Protein AF-A0A7X7JQ43-F1 (afdb_monomer)

Structure (mmCIF, N/CA/C/O backbone):
data_AF-A0A7X7JQ43-F1
#
_entry.id   AF-A0A7X7JQ43-F1
#
loop_
_atom_site.group_PDB
_atom_site.id
_atom_site.type_symbol
_atom_site.label_atom_id
_atom_site.label_alt_id
_atom_site.label_comp_id
_atom_site.label_asym_id
_atom_site.label_entity_id
_atom_site.label_seq_id
_atom_site.pdbx_PDB_ins_code
_atom_site.Cartn_x
_atom_site.Cartn_y
_atom_site.Cartn_z
_atom_site.occupanc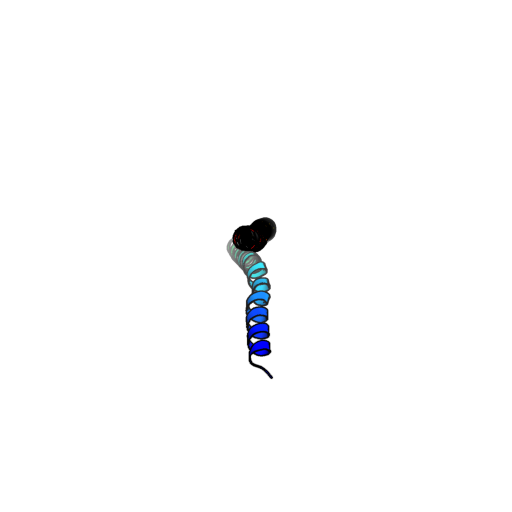y
_atom_site.B_iso_or_equiv
_atom_site.auth_seq_id
_atom_site.auth_comp_id
_atom_site.auth_asym_id
_atom_site.auth_atom_id
_atom_site.pdbx_PDB_model_num
ATOM 1 N N . MET A 1 1 ? 19.581 -27.958 -4.534 1.00 55.47 1 MET A N 1
ATOM 2 C CA . MET A 1 1 ? 18.868 -26.690 -4.274 1.00 55.47 1 MET A CA 1
ATOM 3 C C . MET A 1 1 ? 19.811 -25.570 -4.685 1.00 55.47 1 MET A C 1
ATOM 5 O O . MET A 1 1 ? 20.857 -25.451 -4.060 1.00 55.47 1 MET A O 1
ATOM 9 N N . ASN A 1 2 ? 19.509 -24.848 -5.764 1.00 73.81 2 ASN A N 1
ATOM 10 C CA . ASN A 1 2 ? 20.436 -23.879 -6.372 1.00 73.81 2 ASN A CA 1
ATOM 11 C C . ASN A 1 2 ? 20.259 -22.466 -5.775 1.00 73.81 2 ASN A C 1
ATOM 13 O O . ASN A 1 2 ? 19.179 -22.132 -5.286 1.00 73.81 2 ASN A O 1
ATOM 17 N N . ASP A 1 3 ? 21.292 -21.621 -5.825 1.00 78.06 3 ASP A N 1
ATOM 18 C CA . ASP A 1 3 ? 21.274 -20.266 -5.234 1.00 78.06 3 ASP A CA 1
ATOM 19 C C . ASP A 1 3 ? 20.223 -19.327 -5.848 1.00 78.06 3 ASP A C 1
ATOM 21 O O . ASP A 1 3 ? 19.674 -18.463 -5.163 1.00 78.06 3 ASP A O 1
ATOM 25 N N . SER A 1 4 ? 19.879 -19.534 -7.119 1.00 72.75 4 SER A N 1
ATOM 26 C CA . SER A 1 4 ? 18.779 -18.841 -7.797 1.00 72.75 4 SER A CA 1
ATOM 27 C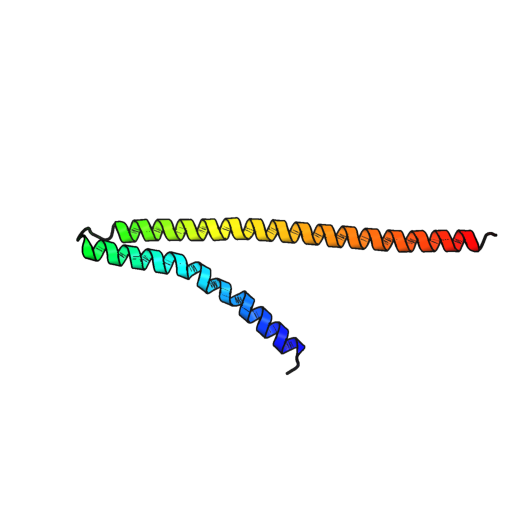 C . SER A 1 4 ? 17.422 -19.157 -7.164 1.00 72.75 4 SER A C 1
ATOM 29 O O . SER A 1 4 ? 16.676 -18.239 -6.841 1.00 72.75 4 SER A O 1
ATOM 31 N N . GLN A 1 5 ? 17.147 -20.434 -6.876 1.00 75.06 5 GLN A N 1
ATOM 32 C CA . GLN A 1 5 ? 15.917 -20.845 -6.189 1.00 75.06 5 GLN A CA 1
ATOM 33 C C . GLN A 1 5 ? 15.850 -20.280 -4.766 1.00 75.06 5 GLN A C 1
ATOM 35 O O . GLN A 1 5 ? 14.775 -19.914 -4.307 1.00 75.06 5 GLN A O 1
ATOM 40 N N . ARG A 1 6 ? 16.990 -20.172 -4.066 1.00 75.62 6 ARG A N 1
ATOM 41 C CA . ARG A 1 6 ? 17.056 -19.568 -2.722 1.00 75.62 6 ARG A CA 1
ATOM 42 C C . ARG A 1 6 ? 16.744 -18.071 -2.738 1.00 75.62 6 ARG A C 1
ATOM 44 O O . ARG A 1 6 ? 16.030 -17.605 -1.855 1.00 75.62 6 ARG A O 1
ATOM 51 N N . ARG A 1 7 ? 17.247 -17.331 -3.731 1.00 73.19 7 ARG A N 1
ATOM 52 C CA . ARG A 1 7 ? 16.928 -15.903 -3.912 1.00 73.19 7 ARG A CA 1
ATOM 53 C C . ARG A 1 7 ? 15.463 -15.681 -4.256 1.00 73.19 7 ARG A C 1
ATOM 55 O O . ARG A 1 7 ? 14.839 -14.820 -3.655 1.00 73.19 7 ARG A O 1
ATOM 62 N N . GLU A 1 8 ? 14.913 -16.488 -5.152 1.00 68.88 8 GLU A N 1
ATOM 63 C CA . GLU A 1 8 ? 13.511 -16.390 -5.566 1.00 68.88 8 GLU A CA 1
ATOM 64 C C . GLU A 1 8 ? 12.549 -16.719 -4.410 1.00 68.88 8 GLU A C 1
ATOM 66 O O . GLU A 1 8 ? 11.552 -16.025 -4.206 1.00 68.88 8 GLU A O 1
ATOM 71 N N . LEU A 1 9 ? 12.900 -17.705 -3.572 1.00 69.19 9 LEU A N 1
ATOM 72 C CA . LEU A 1 9 ? 12.162 -18.007 -2.344 1.00 69.19 9 LEU A CA 1
ATOM 73 C C . LEU A 1 9 ? 12.254 -16.866 -1.322 1.00 69.19 9 LEU A C 1
ATOM 75 O O . LEU A 1 9 ? 11.247 -16.511 -0.716 1.00 69.19 9 LEU A O 1
ATOM 79 N N . ASN A 1 10 ? 13.444 -16.288 -1.130 1.00 72.00 10 ASN A N 1
ATOM 80 C CA . ASN A 1 10 ? 13.664 -15.187 -0.190 1.00 72.00 10 ASN A CA 1
ATOM 81 C C . ASN A 1 10 ? 12.935 -13.899 -0.622 1.00 72.00 10 ASN A C 1
ATOM 83 O O . ASN A 1 10 ? 12.289 -13.257 0.207 1.00 72.00 10 ASN A O 1
ATOM 87 N N . ASP A 1 11 ? 12.960 -13.561 -1.914 1.00 69.12 11 ASP A N 1
ATOM 88 C CA . ASP A 1 11 ? 12.215 -12.425 -2.477 1.00 69.12 11 ASP A CA 1
ATOM 89 C C . ASP A 1 11 ? 10.695 -12.644 -2.399 1.00 69.12 11 ASP A C 1
ATOM 91 O O . ASP A 1 11 ? 9.944 -11.726 -2.050 1.00 69.12 11 ASP A O 1
ATOM 95 N N . GLY A 1 12 ? 10.225 -13.869 -2.657 1.00 61.72 12 GLY A N 1
ATOM 96 C CA . GLY A 1 12 ? 8.820 -14.247 -2.487 1.00 61.72 12 GLY A CA 1
ATOM 97 C C . GLY A 1 12 ? 8.351 -14.155 -1.031 1.00 61.72 12 GLY A C 1
ATOM 98 O O . GLY A 1 12 ? 7.247 -13.676 -0.758 1.00 61.72 12 GLY A O 1
ATOM 99 N N . MET A 1 13 ? 9.207 -14.537 -0.082 1.00 61.19 13 MET A N 1
ATOM 100 C CA . MET A 1 13 ? 8.920 -14.501 1.355 1.00 61.19 13 MET A CA 1
ATOM 101 C C . MET A 1 13 ? 8.796 -13.060 1.873 1.00 61.19 13 MET A C 1
ATOM 103 O O . MET A 1 13 ? 7.816 -12.730 2.552 1.00 61.19 13 MET A O 1
ATOM 107 N N . TYR A 1 14 ? 9.697 -12.165 1.452 1.00 57.38 14 TYR A N 1
ATOM 108 C CA . TYR A 1 14 ? 9.601 -10.728 1.744 1.00 57.38 14 TYR A CA 1
ATOM 109 C C . TYR A 1 14 ? 8.362 -10.080 1.112 1.00 57.38 14 TYR A C 1
ATOM 111 O O . TYR A 1 14 ? 7.698 -9.262 1.751 1.00 57.38 14 TYR A O 1
ATOM 119 N N . ARG A 1 15 ? 7.988 -10.478 -0.111 1.00 59.66 15 ARG A N 1
ATOM 120 C CA . ARG A 1 15 ? 6.789 -9.958 -0.789 1.00 59.66 15 ARG A CA 1
ATOM 121 C C . ARG A 1 15 ? 5.476 -10.476 -0.182 1.00 59.66 15 ARG A C 1
ATOM 123 O O . ARG A 1 15 ? 4.486 -9.750 -0.183 1.00 59.66 15 ARG A O 1
ATOM 130 N N . SER A 1 16 ? 5.462 -11.689 0.374 1.00 55.00 16 SER A N 1
ATOM 131 C CA . SER A 1 16 ? 4.272 -12.289 1.008 1.00 55.00 16 SER A CA 1
ATOM 132 C C . SER A 1 16 ? 3.946 -11.740 2.406 1.00 55.00 16 SER A C 1
ATOM 134 O O . SER A 1 16 ? 2.779 -11.734 2.808 1.00 55.00 16 SER A O 1
ATOM 136 N N . SER A 1 17 ? 4.945 -11.207 3.121 1.00 53.94 17 SER A N 1
ATOM 137 C CA . SER A 1 17 ? 4.784 -10.674 4.485 1.00 53.94 17 SER A CA 1
ATOM 138 C C . SER A 1 17 ? 3.905 -9.414 4.554 1.00 53.94 17 SER A C 1
ATOM 140 O O . SER A 1 17 ? 3.372 -9.086 5.614 1.00 53.94 17 SER A O 1
ATOM 142 N N . GLY A 1 18 ? 3.672 -8.736 3.423 1.00 56.56 18 GLY A N 1
ATOM 143 C CA . GLY A 1 18 ? 2.852 -7.519 3.358 1.00 56.56 18 GLY A CA 1
ATOM 144 C C . GLY A 1 18 ? 1.383 -7.711 3.759 1.00 56.56 18 GLY A C 1
ATOM 145 O O . GLY A 1 18 ? 0.726 -6.756 4.167 1.00 56.56 18 GLY A O 1
ATOM 146 N N . SER A 1 19 ? 0.863 -8.943 3.712 1.00 61.81 19 SER A N 1
ATOM 147 C CA . SER A 1 19 ? -0.530 -9.228 4.093 1.00 61.81 19 SER A CA 1
ATOM 148 C C . SER A 1 19 ? -0.795 -8.985 5.584 1.00 61.81 19 SER A C 1
ATOM 150 O O . SER A 1 19 ? -1.894 -8.576 5.958 1.00 61.81 19 SER A O 1
ATOM 152 N N . PHE A 1 20 ? 0.215 -9.192 6.439 1.00 63.12 20 PHE A N 1
ATOM 153 C CA . PHE A 1 20 ? 0.083 -8.998 7.886 1.00 63.12 20 PHE A CA 1
ATOM 154 C C . PHE A 1 20 ? -0.002 -7.511 8.255 1.00 63.12 20 PHE A C 1
ATOM 156 O O . PHE A 1 20 ? -0.796 -7.131 9.114 1.00 63.12 20 PHE A O 1
ATOM 163 N N . GLU A 1 21 ? 0.734 -6.648 7.549 1.00 68.56 21 GLU A N 1
ATOM 164 C CA . GLU A 1 21 ? 0.660 -5.191 7.725 1.00 68.56 21 GLU A CA 1
ATOM 165 C C . GLU A 1 21 ? -0.717 -4.609 7.391 1.00 68.56 21 GLU A C 1
ATOM 167 O O . GLU A 1 21 ? -1.101 -3.573 7.940 1.00 68.56 21 GLU A O 1
ATOM 172 N N . LEU A 1 22 ? -1.462 -5.251 6.487 1.00 69.31 22 LEU A N 1
ATOM 173 C CA . LEU A 1 22 ? -2.776 -4.771 6.069 1.00 69.31 22 LEU A CA 1
ATOM 174 C C . LEU A 1 22 ? -3.824 -4.935 7.177 1.00 69.31 22 LEU A C 1
ATOM 176 O O . LEU A 1 22 ? -4.707 -4.092 7.330 1.00 69.31 22 LEU A O 1
ATOM 180 N N . LEU A 1 23 ? -3.703 -6.009 7.959 1.00 70.19 23 LEU A N 1
ATOM 181 C CA . LEU A 1 23 ? -4.630 -6.338 9.039 1.00 70.19 23 LEU A CA 1
ATOM 182 C C . LEU A 1 23 ? -4.168 -5.801 10.397 1.00 70.19 23 LEU A C 1
ATOM 184 O O . LEU A 1 23 ? -5.005 -5.561 11.262 1.00 70.19 23 LEU A O 1
ATOM 188 N N . LEU A 1 24 ? -2.867 -5.552 10.582 1.00 77.50 24 LEU A N 1
ATOM 189 C CA . LEU A 1 24 ? -2.312 -5.093 11.857 1.00 77.50 24 LEU A CA 1
ATOM 190 C C . LEU A 1 24 ? -2.917 -3.758 12.319 1.00 77.50 24 LEU A C 1
ATOM 192 O O . LEU A 1 24 ? -3.275 -3.615 13.485 1.00 77.50 24 LEU A O 1
ATOM 196 N N . ALA A 1 25 ? -3.077 -2.798 11.404 1.00 73.31 25 ALA A N 1
ATOM 197 C CA . ALA A 1 25 ? -3.652 -1.490 11.715 1.00 73.31 25 ALA A CA 1
ATOM 198 C C . ALA A 1 25 ? -5.123 -1.567 12.183 1.00 73.31 25 ALA A C 1
ATOM 200 O O . ALA A 1 25 ? -5.40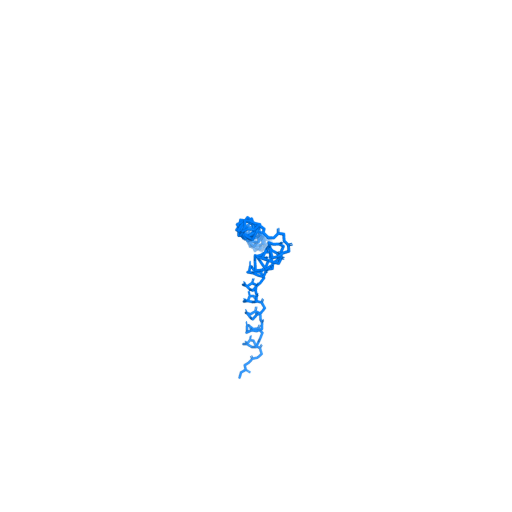9 -1.059 13.271 1.00 73.31 25 ALA A O 1
ATOM 201 N N . PRO A 1 26 ? -6.055 -2.215 11.450 1.00 72.62 26 PRO A N 1
ATOM 202 C CA . PRO A 1 26 ? -7.429 -2.369 11.923 1.00 72.62 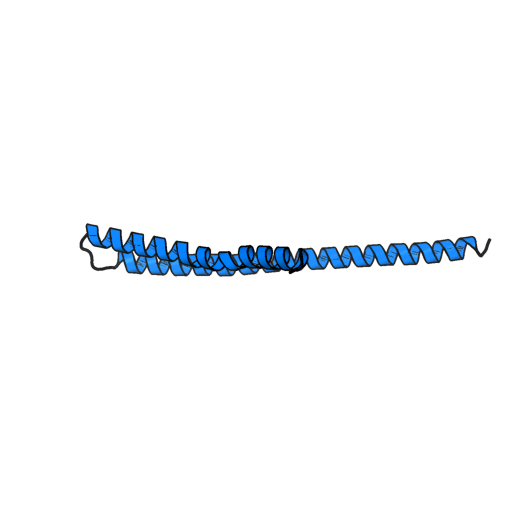26 PRO A CA 1
ATOM 203 C C . PRO A 1 26 ? -7.552 -3.239 13.172 1.00 72.62 26 PRO A C 1
ATOM 205 O O . PRO A 1 26 ? -8.390 -2.945 14.025 1.00 72.62 26 PRO A O 1
ATOM 208 N N . LEU A 1 27 ? -6.689 -4.244 13.336 1.00 77.75 27 LEU A N 1
ATOM 209 C CA . LEU A 1 27 ? -6.666 -5.071 14.540 1.00 77.75 27 LEU A CA 1
ATOM 210 C C . LEU A 1 27 ? -6.261 -4.254 15.779 1.00 77.75 27 LEU A C 1
ATOM 212 O O . LEU A 1 27 ? -6.945 -4.318 16.799 1.00 77.75 27 LEU A O 1
ATOM 216 N N . LEU A 1 28 ? -5.210 -3.430 15.680 1.00 78.50 28 LEU A N 1
ATOM 217 C CA . LEU A 1 28 ? -4.771 -2.537 16.761 1.00 78.50 28 LEU A CA 1
ATOM 218 C C . LEU A 1 28 ? -5.825 -1.478 17.104 1.00 78.50 28 LEU A C 1
ATOM 220 O O . LEU A 1 28 ? -6.089 -1.236 18.281 1.00 78.50 28 LEU A O 1
ATOM 224 N N . PHE A 1 29 ? -6.454 -0.873 16.095 1.00 75.31 29 PHE A N 1
ATOM 225 C CA . PHE A 1 29 ? -7.515 0.117 16.301 1.00 75.31 29 PHE A CA 1
ATOM 226 C C . PHE A 1 29 ? -8.767 -0.486 16.954 1.00 75.31 29 PHE A C 1
ATOM 228 O O . PHE A 1 29 ? -9.344 0.128 17.852 1.00 75.31 29 PHE A O 1
ATOM 235 N N . GLY A 1 30 ? -9.163 -1.698 16.551 1.00 69.88 30 GLY A N 1
ATOM 236 C CA . GLY A 1 30 ? -10.262 -2.429 17.184 1.00 69.88 30 GLY A CA 1
ATOM 237 C C . GLY A 1 30 ? -9.961 -2.784 18.643 1.00 69.88 30 GLY A C 1
ATOM 238 O O . GLY A 1 30 ? -10.813 -2.589 19.512 1.00 69.88 30 GLY A O 1
ATOM 239 N N . LEU A 1 31 ? -8.732 -3.229 18.936 1.00 75.69 31 LEU A N 1
ATOM 240 C CA . LEU A 1 31 ? -8.295 -3.539 20.302 1.00 75.69 31 LEU A CA 1
ATOM 241 C C . LEU A 1 31 ? -8.279 -2.287 21.196 1.00 75.69 31 LEU A C 1
ATOM 243 O O . LEU A 1 31 ? -8.737 -2.334 22.338 1.00 75.69 31 LEU A O 1
ATOM 247 N N . LEU A 1 32 ? -7.798 -1.158 20.663 1.00 75.88 32 LEU A N 1
ATOM 248 C CA . LEU A 1 32 ? -7.812 0.139 21.347 1.00 75.88 32 LEU A CA 1
ATOM 249 C C . LEU A 1 32 ? -9.237 0.616 21.647 1.00 75.88 32 LEU A C 1
ATOM 251 O O . LEU A 1 32 ? -9.497 1.096 22.749 1.00 75.88 32 LEU A O 1
ATOM 255 N N . GLY A 1 33 ? -10.164 0.453 20.702 1.00 67.44 33 GLY A N 1
ATOM 256 C CA . GLY A 1 33 ? -11.566 0.817 20.902 1.00 67.44 33 GLY A CA 1
ATOM 257 C C . GLY A 1 33 ? -12.258 -0.029 21.973 1.00 67.44 33 GLY A C 1
ATOM 258 O O . GLY A 1 33 ? -12.958 0.518 22.823 1.00 67.44 33 GLY A O 1
ATOM 259 N N . LEU A 1 34 ? -11.997 -1.342 21.999 1.00 66.31 34 LEU A N 1
ATOM 260 C CA . LEU A 1 34 ? -12.505 -2.249 23.040 1.00 66.31 34 LEU A CA 1
ATOM 261 C C . LEU A 1 34 ? -11.961 -1.905 24.433 1.00 66.31 34 LEU A C 1
ATOM 263 O O . LEU A 1 34 ? -12.698 -1.958 25.418 1.00 66.31 34 LEU A O 1
ATOM 267 N N . TRP A 1 35 ? -10.687 -1.522 24.525 1.00 72.44 35 TRP A N 1
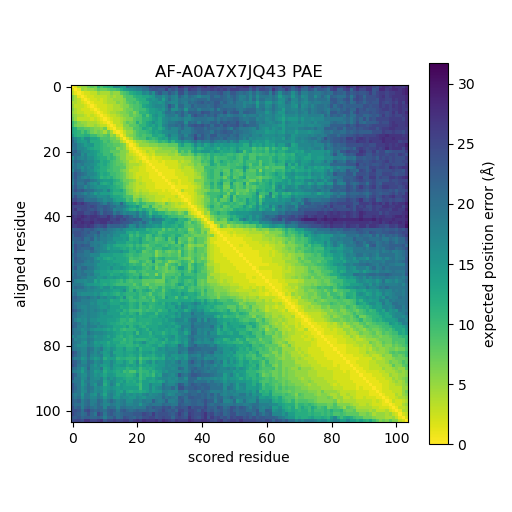ATOM 268 C CA . TRP A 1 35 ? -10.081 -1.085 25.784 1.00 72.44 35 TRP A CA 1
ATOM 269 C C . TRP A 1 35 ? -10.675 0.236 26.292 1.00 72.44 35 TRP A C 1
ATOM 271 O O . TRP A 1 35 ? -10.862 0.409 27.499 1.00 72.44 35 TRP A O 1
ATOM 281 N N . LEU A 1 36 ? -11.002 1.155 25.378 1.00 68.88 36 LEU A N 1
ATOM 282 C CA . LEU A 1 36 ? -11.587 2.451 25.714 1.00 68.88 36 LEU A CA 1
ATOM 283 C C . LEU A 1 36 ? -13.043 2.318 26.194 1.00 68.88 36 LEU A C 1
ATOM 285 O O . LEU A 1 36 ? -13.388 2.895 27.226 1.00 68.88 36 LEU A O 1
ATOM 289 N N . ASP A 1 37 ? -13.865 1.499 25.526 1.00 63.28 37 ASP A N 1
ATOM 290 C CA . ASP A 1 37 ? -15.244 1.216 25.966 1.00 63.28 37 ASP A CA 1
ATOM 291 C C . ASP A 1 37 ? -15.283 0.529 27.343 1.00 63.28 37 ASP A C 1
ATOM 293 O O . ASP A 1 37 ? -16.127 0.853 28.183 1.00 63.28 37 ASP A O 1
ATOM 297 N N . GLY A 1 38 ? -14.314 -0.351 27.631 1.00 65.62 38 GLY A N 1
ATOM 298 C CA . GLY A 1 38 ? -14.199 -1.025 28.930 1.00 65.62 38 GLY A CA 1
ATOM 299 C C . GLY A 1 38 ? -13.931 -0.086 30.115 1.00 65.62 38 GLY A C 1
ATOM 300 O O . GLY A 1 38 ? -14.269 -0.421 31.249 1.00 65.62 38 GLY A O 1
ATOM 301 N N . ARG A 1 39 ? -13.358 1.101 29.875 1.00 66.06 39 ARG A N 1
ATOM 302 C CA . ARG A 1 39 ? -13.097 2.116 30.914 1.00 66.06 39 ARG A CA 1
ATOM 303 C C . ARG A 1 39 ? -14.267 3.065 31.156 1.00 66.06 39 ARG A C 1
ATOM 305 O O . ARG A 1 39 ? -14.371 3.607 32.252 1.00 66.06 39 ARG A O 1
ATOM 312 N N . VAL A 1 40 ? -15.104 3.295 30.147 1.00 67.56 40 VAL A N 1
ATOM 313 C CA . VAL A 1 40 ? -16.142 4.341 30.170 1.00 67.56 40 VAL A CA 1
ATOM 314 C C . VAL A 1 40 ? -17.536 3.758 30.441 1.00 67.56 40 VAL A C 1
ATOM 316 O O . VAL A 1 40 ? -18.452 4.491 30.805 1.00 67.56 40 VAL A O 1
ATOM 319 N N . GLY A 1 41 ? -17.714 2.435 30.335 1.00 64.88 41 GLY A N 1
ATOM 320 C CA . GLY A 1 41 ? -18.984 1.764 30.652 1.00 64.88 41 GLY A CA 1
ATOM 321 C C . GLY A 1 41 ? -20.092 2.024 29.626 1.00 64.88 41 GLY A C 1
ATOM 322 O O . GLY A 1 41 ? -21.206 1.511 29.754 1.00 64.88 41 GLY A O 1
ATOM 323 N N . THR A 1 42 ? -19.793 2.785 28.574 1.00 58.28 42 THR A N 1
ATOM 324 C CA . THR A 1 42 ? -20.601 2.847 27.367 1.00 58.28 42 THR A CA 1
ATOM 325 C C . THR A 1 42 ? -20.485 1.501 26.659 1.00 58.28 42 THR A C 1
ATOM 327 O O . THR A 1 42 ? -19.393 0.997 26.418 1.00 58.28 42 THR A O 1
ATOM 330 N N . ARG A 1 43 ? -21.635 0.891 26.347 1.00 67.25 43 ARG A N 1
ATOM 331 C CA . ARG A 1 43 ? -21.781 -0.208 25.367 1.00 67.25 43 ARG A CA 1
ATOM 332 C C . ARG A 1 43 ? -20.851 0.011 24.159 1.00 67.25 43 ARG A C 1
ATOM 334 O O . ARG A 1 43 ? -20.580 1.177 23.900 1.00 67.25 43 ARG A O 1
ATOM 341 N N . PRO A 1 44 ? -20.442 -1.031 23.395 1.00 71.75 44 PRO A N 1
ATOM 342 C CA . PRO A 1 44 ? -19.224 -1.050 22.568 1.00 71.75 44 PRO A CA 1
ATOM 343 C C . PRO A 1 44 ? -19.276 -0.150 21.311 1.00 71.75 44 PRO A C 1
ATOM 345 O O . PRO A 1 44 ? -19.038 -0.587 20.188 1.00 71.75 44 PRO A O 1
ATOM 348 N N . VAL A 1 45 ? -19.673 1.107 21.463 1.00 74.38 45 VAL A N 1
ATOM 349 C CA . VAL A 1 45 ? -19.930 2.073 20.400 1.00 74.38 45 VAL A CA 1
ATOM 350 C C . VAL A 1 45 ? -18.605 2.662 19.929 1.00 74.38 45 VAL A C 1
ATOM 352 O O . VAL A 1 45 ? -18.416 2.819 18.720 1.00 74.38 45 VAL A O 1
ATOM 355 N N . PHE A 1 46 ? -17.659 2.929 20.836 1.00 68.44 46 PHE A N 1
ATOM 356 C CA . PHE A 1 46 ? -16.321 3.386 20.454 1.00 68.44 46 PHE A CA 1
ATOM 357 C C . PHE A 1 46 ? -15.540 2.289 19.732 1.00 68.44 46 PHE A C 1
ATOM 359 O O . PHE A 1 46 ? -14.920 2.553 18.706 1.00 68.44 46 PHE A O 1
ATOM 366 N N . ALA A 1 47 ? -15.629 1.048 20.202 1.00 69.31 47 ALA A N 1
ATOM 367 C CA . ALA A 1 47 ? -15.048 -0.119 19.558 1.00 69.31 47 ALA A CA 1
ATOM 368 C C . ALA A 1 47 ? -15.586 -0.309 18.137 1.00 69.31 47 ALA A C 1
ATOM 370 O O . ALA A 1 47 ? -14.801 -0.475 17.205 1.00 69.31 47 ALA A O 1
ATOM 371 N N . VAL A 1 48 ? -16.908 -0.228 17.948 1.00 76.50 48 VAL A N 1
ATOM 372 C CA . VAL A 1 48 ? -17.531 -0.374 16.624 1.00 76.50 48 VAL A CA 1
ATOM 373 C C . VAL A 1 48 ? -17.145 0.781 15.699 1.00 76.50 48 VAL A C 1
ATOM 375 O O . VAL A 1 48 ? -16.763 0.541 14.557 1.00 76.50 48 VAL A O 1
ATOM 378 N N . THR A 1 49 ? -17.188 2.028 16.172 1.00 79.44 49 THR A N 1
ATOM 379 C CA . THR A 1 49 ? -16.824 3.196 15.349 1.00 79.44 49 THR A CA 1
ATOM 380 C C . THR A 1 49 ? -15.345 3.205 14.963 1.00 79.44 49 THR A C 1
ATOM 382 O O . THR A 1 49 ? -15.033 3.416 13.790 1.00 79.44 49 THR A O 1
ATOM 385 N N . LEU A 1 50 ? -14.433 2.904 15.894 1.00 72.81 50 LEU A N 1
ATOM 386 C CA . LEU A 1 50 ? -13.001 2.765 15.605 1.00 72.81 50 LEU A CA 1
ATOM 387 C C . LEU A 1 50 ? -12.719 1.590 14.668 1.00 72.81 50 LEU A C 1
ATOM 389 O O . LEU A 1 50 ? -11.922 1.743 13.746 1.00 72.81 50 LEU A O 1
ATOM 393 N N . ALA A 1 51 ? -13.388 0.448 14.851 1.00 73.81 51 ALA A 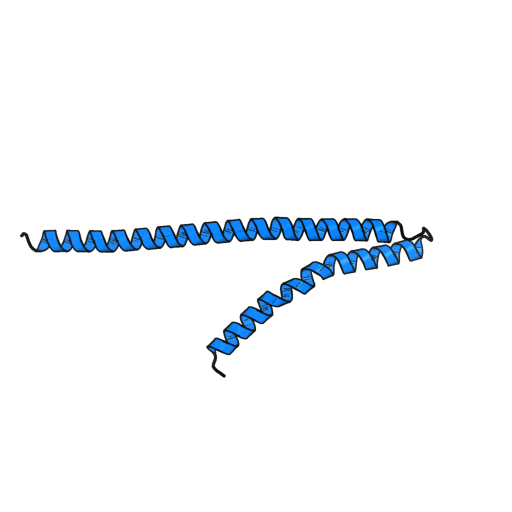N 1
ATOM 394 C CA . ALA A 1 51 ? -13.247 -0.697 13.955 1.00 73.81 51 ALA A CA 1
ATOM 395 C C . ALA A 1 51 ? -13.702 -0.352 12.530 1.00 73.81 51 ALA A C 1
ATOM 397 O O . ALA A 1 51 ? -12.975 -0.621 11.574 1.00 73.81 51 ALA A O 1
ATOM 398 N N . VAL A 1 52 ? -14.858 0.303 12.378 1.00 82.19 52 VAL A N 1
ATOM 399 C CA . VAL A 1 52 ? -15.363 0.759 11.074 1.00 82.19 52 VAL A CA 1
ATOM 400 C C . VAL A 1 52 ? -14.387 1.749 10.436 1.00 82.19 52 VAL A C 1
ATOM 402 O O . VAL A 1 52 ? -13.989 1.548 9.289 1.00 82.19 52 VAL A O 1
ATOM 405 N N . LEU A 1 53 ? -13.933 2.769 11.172 1.00 81.88 53 LEU A N 1
ATOM 406 C CA . LEU A 1 53 ? -12.954 3.734 10.660 1.00 81.88 53 LEU A CA 1
ATOM 407 C C . LEU A 1 53 ? -11.638 3.072 10.251 1.00 81.88 53 LEU A C 1
ATOM 409 O O . LEU A 1 53 ? -11.062 3.447 9.232 1.00 81.88 53 LEU A O 1
ATOM 413 N N . ALA A 1 54 ? -11.171 2.074 10.996 1.00 77.12 54 ALA A N 1
ATOM 414 C CA . ALA A 1 54 ? -9.932 1.390 10.670 1.00 77.12 54 ALA A CA 1
ATOM 415 C C . ALA A 1 54 ? -10.070 0.480 9.443 1.00 77.12 54 ALA A C 1
ATOM 417 O O . ALA A 1 54 ? -9.153 0.427 8.623 1.00 77.12 54 ALA A O 1
ATOM 418 N N . VAL A 1 55 ? -11.225 -0.170 9.262 1.00 78.56 55 VAL A N 1
ATOM 419 C CA . VAL A 1 55 ? -11.546 -0.911 8.033 1.00 78.56 55 VAL A CA 1
ATOM 420 C C . VAL A 1 55 ? -11.606 0.038 6.835 1.00 78.56 55 VAL A C 1
ATOM 422 O O . VAL A 1 55 ? -10.969 -0.235 5.820 1.00 78.56 55 VAL A O 1
ATOM 425 N N . LEU A 1 56 ? -12.293 1.181 6.956 1.00 83.44 56 LEU A N 1
ATOM 426 C CA . LEU A 1 56 ? -12.321 2.212 5.911 1.00 83.44 56 LEU A CA 1
ATOM 427 C C . LEU A 1 56 ? -10.917 2.748 5.599 1.00 83.44 56 LEU A C 1
ATOM 429 O O . LEU A 1 56 ? -10.551 2.869 4.432 1.00 83.44 56 LEU A O 1
ATOM 433 N N . GLY A 1 57 ? -10.106 3.020 6.621 1.00 77.31 57 GLY A N 1
ATOM 434 C CA . GLY A 1 57 ? -8.726 3.475 6.463 1.00 77.31 57 GLY A CA 1
ATOM 435 C C . GLY A 1 57 ? -7.842 2.446 5.755 1.00 77.31 57 GLY A C 1
ATOM 436 O O . GLY A 1 57 ? -7.112 2.799 4.827 1.00 77.31 57 GLY A O 1
ATOM 437 N N . ALA A 1 58 ? -7.946 1.170 6.133 1.00 76.31 58 ALA A N 1
ATOM 438 C CA . ALA A 1 58 ? -7.240 0.073 5.474 1.00 76.31 58 ALA A CA 1
ATOM 439 C C . ALA A 1 58 ? -7.683 -0.079 4.011 1.00 76.31 58 ALA A C 1
ATOM 441 O O . ALA A 1 58 ? -6.840 -0.238 3.127 1.00 76.31 58 ALA A O 1
ATOM 442 N N . PHE A 1 59 ? -8.984 0.050 3.742 1.00 77.69 59 PHE A N 1
ATOM 443 C CA . PHE A 1 59 ? -9.535 -0.008 2.391 1.00 77.69 59 PHE A CA 1
ATOM 444 C C . PHE A 1 59 ? -9.042 1.157 1.522 1.00 77.69 59 PHE A C 1
ATOM 446 O O . PHE A 1 59 ? -8.578 0.938 0.403 1.00 77.69 59 PHE A O 1
ATOM 453 N N . CYS A 1 60 ? -9.048 2.384 2.053 1.00 80.81 60 CYS A N 1
ATOM 454 C CA . CYS A 1 60 ? -8.468 3.552 1.391 1.00 80.81 60 CYS A CA 1
ATOM 455 C C . CYS A 1 60 ? -6.975 3.343 1.103 1.00 80.81 60 CYS A C 1
ATOM 457 O O . CYS A 1 60 ? -6.548 3.511 -0.039 1.00 80.81 60 CYS A O 1
ATOM 459 N N . ARG A 1 61 ? -6.181 2.920 2.099 1.00 78.00 61 ARG A N 1
ATOM 460 C CA . ARG A 1 61 ? -4.743 2.644 1.923 1.00 78.00 61 ARG A CA 1
ATOM 461 C C . ARG A 1 61 ? -4.508 1.607 0.826 1.00 78.00 61 ARG A C 1
ATOM 463 O O . ARG A 1 61 ? -3.649 1.822 -0.026 1.00 78.00 61 ARG A O 1
ATOM 470 N N . GLN A 1 62 ? -5.287 0.528 0.816 1.00 74.81 62 GLN A N 1
ATOM 471 C CA . GLN A 1 62 ? -5.183 -0.524 -0.192 1.00 74.81 62 GLN A CA 1
ATOM 472 C C . GLN A 1 62 ? -5.540 -0.010 -1.591 1.00 74.81 62 GLN A C 1
ATOM 474 O O . GLN A 1 62 ? -4.812 -0.262 -2.552 1.00 74.81 62 GLN A O 1
ATOM 479 N N . TYR A 1 63 ? -6.627 0.755 -1.709 1.00 72.88 63 TYR A N 1
ATOM 480 C CA . TYR A 1 63 ? -7.078 1.318 -2.979 1.00 72.88 63 TYR A CA 1
ATOM 481 C C . TYR A 1 63 ? -6.064 2.310 -3.571 1.00 72.88 63 TYR A C 1
ATOM 483 O O . TYR A 1 63 ? -5.706 2.219 -4.750 1.00 72.88 63 TYR A O 1
ATOM 491 N N . PHE A 1 64 ? -5.546 3.232 -2.755 1.00 76.00 64 PHE A N 1
ATOM 492 C CA . PHE A 1 64 ? -4.528 4.187 -3.202 1.00 76.00 64 PHE A CA 1
ATOM 493 C C . PHE A 1 64 ? -3.182 3.510 -3.474 1.00 76.00 64 PHE A C 1
ATOM 495 O O . PHE A 1 64 ? -2.546 3.816 -4.484 1.00 76.00 64 PHE A O 1
ATOM 502 N N . GLY A 1 65 ? -2.776 2.542 -2.648 1.00 75.00 65 GLY A N 1
ATOM 503 C CA . GLY A 1 65 ? -1.573 1.740 -2.881 1.00 75.00 65 GLY A CA 1
ATOM 504 C C . GLY A 1 65 ? -1.608 1.029 -4.234 1.00 75.00 65 GLY A C 1
ATOM 505 O O . GLY A 1 65 ? -0.638 1.080 -4.991 1.00 75.00 65 GLY A O 1
ATOM 506 N N . TYR A 1 66 ? -2.759 0.460 -4.598 1.00 73.62 66 TYR A N 1
ATOM 507 C CA . TYR A 1 66 ? -2.950 -0.177 -5.899 1.00 73.62 66 TYR A CA 1
ATOM 508 C C . TYR A 1 66 ? -2.809 0.808 -7.070 1.00 73.62 66 TYR A C 1
ATOM 510 O O . TYR A 1 66 ? -2.126 0.513 -8.056 1.00 73.62 66 TYR A O 1
ATOM 518 N N . ARG A 1 67 ? -3.394 2.012 -6.966 1.00 73.00 67 ARG A N 1
ATOM 519 C CA . ARG A 1 67 ? -3.248 3.044 -8.011 1.00 73.00 67 ARG A CA 1
ATOM 520 C C . ARG A 1 67 ? -1.801 3.505 -8.182 1.00 73.00 67 ARG A C 1
ATOM 522 O O . ARG A 1 67 ? -1.367 3.694 -9.318 1.00 73.00 67 ARG A O 1
ATOM 529 N N . HIS A 1 68 ? -1.056 3.668 -7.090 1.00 68.94 68 HIS A N 1
ATOM 530 C CA . HIS A 1 68 ? 0.356 4.050 -7.159 1.00 68.94 68 HIS A CA 1
ATOM 531 C C . HIS A 1 68 ? 1.225 2.950 -7.776 1.00 68.94 68 HIS A C 1
ATOM 533 O O . HIS A 1 68 ? 2.074 3.254 -8.614 1.00 68.94 68 HIS A O 1
ATOM 539 N N . ALA A 1 69 ? 0.956 1.682 -7.455 1.00 73.38 69 ALA A N 1
ATOM 540 C CA . ALA A 1 69 ? 1.650 0.549 -8.066 1.00 73.38 69 ALA A CA 1
ATOM 541 C C . ALA A 1 69 ? 1.429 0.488 -9.589 1.00 73.38 69 ALA A C 1
ATOM 543 O O . ALA A 1 69 ? 2.368 0.253 -10.350 1.00 73.38 69 ALA A O 1
ATOM 544 N N . MET A 1 70 ? 0.208 0.770 -10.056 1.00 72.88 70 MET A N 1
ATOM 545 C CA . MET A 1 70 ? -0.098 0.807 -11.491 1.00 72.88 70 MET A CA 1
ATOM 546 C C . MET A 1 70 ? 0.575 1.976 -12.216 1.00 72.88 70 MET A C 1
ATOM 548 O O . MET A 1 70 ? 1.047 1.808 -13.340 1.00 72.88 70 MET A O 1
ATOM 552 N N . ALA A 1 71 ? 0.661 3.145 -11.577 1.00 74.81 71 ALA A N 1
ATOM 553 C CA . ALA A 1 71 ? 1.362 4.295 -12.144 1.00 74.81 71 ALA A CA 1
ATOM 554 C C . ALA A 1 71 ? 2.868 4.023 -12.312 1.00 74.81 71 ALA A C 1
ATOM 556 O O . ALA A 1 71 ? 3.441 4.361 -13.347 1.00 74.81 71 ALA A O 1
ATOM 557 N N . GLN A 1 72 ? 3.491 3.358 -11.334 1.00 70.94 72 GLN A N 1
ATOM 558 C CA . GLN A 1 72 ? 4.898 2.952 -11.412 1.00 70.94 72 GLN A CA 1
ATOM 559 C C . GLN A 1 72 ? 5.121 1.906 -12.511 1.00 70.94 72 GLN A C 1
ATOM 561 O O . GLN A 1 72 ? 5.979 2.089 -13.371 1.00 70.94 72 GLN A O 1
ATOM 566 N N . ALA A 1 73 ? 4.272 0.877 -12.578 1.00 73.62 73 ALA A N 1
ATOM 567 C CA . ALA A 1 73 ? 4.359 -0.139 -13.627 1.00 73.62 73 ALA A CA 1
ATOM 568 C C . ALA A 1 73 ? 4.163 0.441 -15.043 1.00 73.62 73 ALA A C 1
ATOM 570 O O . ALA A 1 73 ? 4.763 -0.043 -16.005 1.00 73.62 73 ALA A O 1
ATOM 571 N N . ALA A 1 74 ? 3.332 1.477 -15.197 1.00 77.06 74 ALA A N 1
ATOM 572 C CA . ALA A 1 74 ? 3.164 2.178 -16.468 1.00 77.06 74 ALA A CA 1
ATOM 573 C C . ALA A 1 74 ? 4.415 2.989 -16.854 1.00 77.06 74 ALA A C 1
ATOM 575 O O . ALA A 1 74 ? 4.810 2.976 -18.024 1.00 77.06 74 ALA A O 1
ATOM 576 N N . ALA A 1 75 ? 5.054 3.652 -15.886 1.00 78.62 75 ALA A N 1
ATOM 577 C CA . ALA A 1 75 ? 6.289 4.401 -16.106 1.00 78.62 75 ALA A CA 1
ATOM 578 C C . ALA A 1 75 ? 7.441 3.481 -16.543 1.00 78.62 75 ALA A C 1
ATOM 580 O O . ALA A 1 75 ? 8.097 3.768 -17.548 1.00 78.62 75 ALA A O 1
ATOM 581 N N . ASP A 1 76 ? 7.615 2.338 -15.878 1.00 81.56 76 ASP A N 1
ATOM 582 C CA . ASP A 1 76 ? 8.657 1.359 -16.216 1.00 81.56 76 ASP A CA 1
ATOM 583 C C . ASP A 1 76 ? 8.473 0.803 -17.634 1.00 81.56 76 ASP A C 1
ATOM 585 O O . ASP A 1 76 ? 9.416 0.736 -18.426 1.00 81.56 76 ASP A O 1
ATOM 589 N N . ARG A 1 77 ? 7.231 0.477 -18.017 1.00 79.31 77 ARG A N 1
ATOM 590 C CA . ARG A 1 77 ? 6.914 0.011 -19.379 1.00 79.31 77 ARG A CA 1
ATOM 591 C C . ARG A 1 77 ? 7.237 1.059 -20.440 1.00 79.31 77 ARG A C 1
ATOM 593 O O . ARG A 1 77 ? 7.686 0.705 -21.530 1.00 79.31 77 ARG A O 1
ATOM 600 N N . LEU A 1 78 ? 7.013 2.338 -20.140 1.00 84.50 78 L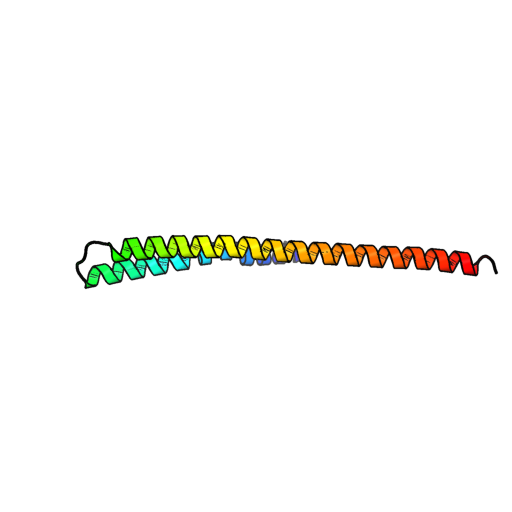EU A N 1
ATOM 601 C CA . LEU A 1 78 ? 7.352 3.426 -21.051 1.00 84.50 78 LEU A CA 1
ATOM 602 C C . LEU A 1 78 ? 8.872 3.562 -21.211 1.00 84.50 78 LEU A C 1
ATOM 604 O O . LEU A 1 78 ? 9.350 3.766 -22.326 1.00 84.50 78 LEU A O 1
ATOM 608 N N . GLN A 1 79 ? 9.635 3.419 -20.125 1.00 86.56 79 GLN A N 1
ATOM 609 C CA . GLN A 1 79 ? 11.098 3.474 -20.176 1.00 86.56 79 GLN A CA 1
ATOM 610 C C . GLN A 1 79 ? 11.689 2.315 -20.981 1.00 86.56 79 GLN A C 1
ATOM 612 O O . GLN A 1 79 ? 12.542 2.545 -21.837 1.00 86.56 79 GLN A O 1
ATOM 617 N N . LEU A 1 80 ? 11.183 1.095 -20.781 1.00 86.75 80 LEU A N 1
ATOM 618 C CA . LEU A 1 80 ? 11.596 -0.079 -21.555 1.00 86.75 80 LEU A CA 1
ATOM 619 C C . LEU A 1 80 ? 11.318 0.099 -23.054 1.00 86.75 80 LEU A C 1
ATOM 621 O O . LEU A 1 80 ? 12.163 -0.234 -23.884 1.00 86.75 80 LEU A O 1
ATOM 625 N N . ARG A 1 81 ? 10.163 0.678 -23.411 1.00 85.69 81 ARG A N 1
ATOM 626 C CA . ARG A 1 81 ? 9.827 1.000 -24.808 1.00 85.69 81 ARG A CA 1
ATOM 627 C C . ARG A 1 81 ? 10.787 2.020 -25.416 1.00 85.69 81 ARG A C 1
ATOM 629 O O . ARG A 1 81 ? 11.331 1.763 -26.484 1.00 85.69 81 ARG A O 1
ATOM 636 N N . LYS A 1 82 ? 11.061 3.121 -24.710 1.00 90.69 82 LYS A N 1
ATOM 637 C CA . LYS A 1 82 ? 12.020 4.142 -25.166 1.00 90.69 82 LYS A CA 1
ATOM 638 C C . LYS A 1 82 ? 13.434 3.577 -25.323 1.00 90.69 82 LYS A C 1
ATOM 640 O O . LYS A 1 82 ? 14.120 3.903 -26.286 1.00 90.69 82 LYS A O 1
ATOM 645 N N . ALA A 1 83 ? 13.866 2.713 -24.403 1.00 87.88 83 ALA A N 1
ATOM 646 C CA . ALA A 1 83 ? 15.164 2.049 -24.487 1.00 87.88 83 ALA A CA 1
ATOM 647 C C . ALA A 1 83 ? 15.253 1.115 -25.708 1.00 87.88 83 ALA A C 1
ATOM 649 O O . ALA A 1 83 ? 16.265 1.119 -26.409 1.00 87.88 83 ALA A O 1
ATOM 650 N N . ALA A 1 84 ? 14.184 0.369 -26.003 1.00 88.31 84 ALA A N 1
ATOM 651 C CA . ALA A 1 84 ? 14.108 -0.489 -27.183 1.00 88.31 84 ALA A CA 1
ATOM 652 C C . ALA A 1 84 ? 14.108 0.314 -28.498 1.00 88.31 84 ALA A C 1
ATOM 654 O O . ALA A 1 84 ? 14.768 -0.077 -29.460 1.00 88.31 84 ALA A O 1
ATOM 655 N N . GLU A 1 85 ? 13.414 1.453 -28.544 1.00 91.38 85 GLU A N 1
ATOM 656 C CA . GLU A 1 85 ? 13.421 2.361 -29.701 1.00 91.38 85 GLU A CA 1
ATOM 657 C C . GLU A 1 85 ? 14.806 2.976 -29.936 1.00 91.38 85 GLU A C 1
ATOM 659 O O . GLU A 1 85 ? 15.288 3.001 -31.069 1.00 91.38 85 GLU A O 1
ATOM 664 N N . ALA A 1 86 ? 15.486 3.402 -28.869 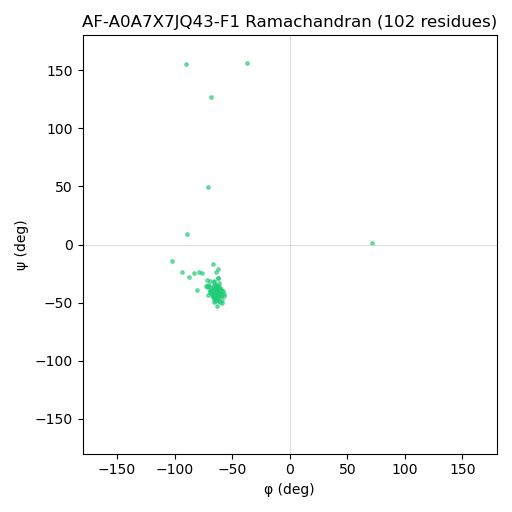1.00 90.19 86 ALA A N 1
ATOM 665 C CA . ALA A 1 86 ? 16.846 3.926 -28.955 1.00 90.19 86 ALA A CA 1
ATOM 666 C C . ALA A 1 86 ? 17.853 2.867 -29.437 1.00 90.19 86 ALA A C 1
ATOM 668 O O . ALA A 1 86 ? 18.779 3.200 -30.176 1.00 90.19 86 ALA A O 1
ATOM 669 N N . ALA A 1 87 ? 17.675 1.598 -29.052 1.00 88.81 87 ALA A N 1
ATOM 670 C CA . ALA A 1 87 ? 18.487 0.494 -29.564 1.00 88.81 87 ALA A CA 1
ATOM 671 C C . ALA A 1 87 ? 18.268 0.293 -31.072 1.00 88.81 87 ALA A C 1
ATOM 673 O O . ALA A 1 87 ? 19.233 0.316 -31.830 1.00 88.81 87 ALA A O 1
ATOM 674 N N . ARG A 1 88 ? 17.008 0.245 -31.525 1.00 89.00 88 ARG A N 1
ATOM 675 C CA . ARG A 1 88 ? 16.680 0.119 -32.957 1.00 89.00 88 ARG A CA 1
ATOM 676 C C . ARG A 1 88 ? 17.258 1.251 -33.800 1.00 89.00 88 ARG A C 1
ATOM 678 O O . ARG A 1 88 ? 17.749 1.012 -34.895 1.00 89.00 88 ARG A O 1
ATOM 685 N N . GLN A 1 89 ? 17.218 2.486 -33.298 1.00 89.81 89 GLN A N 1
ATOM 686 C CA . GLN A 1 89 ? 17.806 3.617 -34.018 1.00 89.81 89 GLN A CA 1
ATOM 687 C C . GLN A 1 89 ? 19.325 3.509 -34.150 1.00 89.81 89 GLN A C 1
ATOM 689 O O . GLN A 1 89 ? 19.878 3.934 -35.162 1.00 89.81 89 GLN A O 1
ATOM 694 N N . ARG A 1 90 ? 20.009 2.954 -33.143 1.00 86.25 90 ARG A N 1
ATOM 695 C CA . ARG A 1 90 ? 21.456 2.720 -33.221 1.00 86.25 90 ARG A CA 1
ATOM 696 C C . ARG A 1 90 ? 21.789 1.697 -34.295 1.00 86.25 90 ARG A C 1
ATOM 698 O O . ARG A 1 90 ? 22.744 1.927 -35.027 1.00 86.25 90 ARG A O 1
ATOM 705 N N . ASP A 1 91 ? 20.995 0.637 -34.405 1.00 89.69 91 ASP A N 1
ATOM 706 C CA . ASP A 1 91 ? 21.201 -0.414 -35.402 1.00 89.69 91 ASP A CA 1
ATOM 707 C C . ASP A 1 91 ? 21.002 0.130 -36.824 1.00 89.69 91 ASP A C 1
ATOM 709 O O . ASP A 1 91 ? 21.915 0.040 -37.640 1.00 89.69 91 ASP A O 1
ATOM 713 N N . LEU A 1 92 ? 19.892 0.837 -37.073 1.00 88.19 92 LEU A N 1
ATOM 714 C CA . LEU A 1 92 ? 19.619 1.479 -38.369 1.00 88.19 92 LEU A CA 1
ATOM 715 C C . LEU A 1 92 ? 20.690 2.507 -38.753 1.00 88.19 92 LEU A C 1
ATOM 717 O O . LEU A 1 92 ? 21.104 2.597 -39.906 1.00 88.19 92 LEU A O 1
ATOM 721 N N . ARG A 1 93 ? 21.167 3.298 -37.783 1.00 87.25 93 ARG A N 1
ATOM 722 C CA . ARG A 1 93 ? 22.247 4.263 -38.025 1.00 87.25 93 ARG A CA 1
ATOM 723 C C . ARG A 1 93 ? 23.548 3.562 -38.416 1.00 87.25 93 ARG A C 1
ATOM 725 O O . ARG A 1 93 ? 24.306 4.106 -39.212 1.00 87.25 93 ARG A O 1
ATOM 732 N N . ARG A 1 94 ? 23.811 2.386 -37.846 1.00 86.31 94 ARG A N 1
ATOM 733 C CA . ARG A 1 94 ? 24.994 1.578 -38.153 1.00 86.31 94 ARG A CA 1
ATOM 734 C C . ARG A 1 94 ? 24.920 0.998 -39.561 1.00 86.31 94 ARG A C 1
ATOM 736 O O . ARG A 1 94 ? 25.920 1.050 -40.265 1.00 86.31 94 ARG A O 1
ATOM 743 N N . GLU A 1 95 ? 23.746 0.515 -39.963 1.00 85.94 95 GLU A N 1
ATOM 744 C CA . GLU A 1 95 ? 23.490 0.027 -41.325 1.00 85.94 95 GLU A CA 1
ATOM 745 C C . GLU A 1 95 ? 23.687 1.137 -42.363 1.00 85.94 95 GLU A C 1
ATOM 747 O O . GLU A 1 95 ? 24.449 0.959 -43.307 1.00 85.94 95 GLU A O 1
ATOM 752 N N . LEU A 1 96 ? 23.109 2.323 -42.138 1.00 84.38 96 LEU A N 1
ATOM 753 C CA . LEU A 1 96 ? 23.283 3.476 -43.034 1.00 84.38 96 LEU A CA 1
ATOM 754 C C . LEU A 1 96 ? 24.747 3.931 -43.146 1.00 84.38 96 LEU A C 1
ATOM 756 O O . LEU A 1 96 ? 25.191 4.368 -44.207 1.00 84.38 96 LEU A O 1
ATOM 760 N N . GLN A 1 97 ? 25.500 3.846 -42.048 1.00 83.94 97 GLN A N 1
ATOM 761 C CA . GLN A 1 97 ? 26.915 4.205 -42.036 1.00 83.94 97 GLN A CA 1
ATOM 762 C C . GLN A 1 97 ? 27.768 3.192 -42.818 1.00 83.94 97 GLN A C 1
ATOM 764 O O . GLN A 1 97 ? 28.700 3.605 -43.498 1.00 83.94 97 GLN A O 1
ATOM 769 N N . TYR A 1 98 ? 27.422 1.902 -42.765 1.00 77.12 98 TYR A N 1
ATOM 770 C CA . TYR A 1 98 ? 28.067 0.852 -43.561 1.00 77.12 98 TYR A CA 1
ATOM 771 C C . TYR A 1 98 ? 27.802 1.017 -45.059 1.00 77.12 98 TYR A C 1
ATOM 773 O O . TYR A 1 98 ? 28.741 0.931 -45.844 1.00 77.12 98 TYR A O 1
ATOM 781 N N . ASP A 1 99 ? 26.561 1.314 -45.452 1.00 74.88 99 ASP A N 1
ATOM 782 C CA . ASP A 1 99 ? 26.227 1.561 -46.864 1.00 74.88 99 ASP A CA 1
ATOM 783 C C . ASP A 1 99 ? 26.983 2.775 -47.423 1.00 74.88 99 ASP A C 1
ATOM 785 O O . ASP A 1 99 ? 27.464 2.749 -48.551 1.00 74.88 99 ASP A O 1
ATOM 789 N N . THR A 1 100 ? 27.161 3.823 -46.612 1.00 76.31 100 THR A N 1
ATOM 790 C CA . THR A 1 100 ? 27.894 5.031 -47.029 1.00 76.31 100 THR A CA 1
ATOM 791 C C . THR A 1 100 ? 29.398 4.779 -47.211 1.00 76.31 100 THR A C 1
ATOM 793 O O . THR A 1 100 ? 30.019 5.436 -48.037 1.00 76.31 100 THR A O 1
ATOM 796 N N . GLU A 1 101 ? 30.004 3.858 -46.451 1.00 73.81 101 GLU A N 1
ATOM 797 C CA . GLU A 1 101 ? 31.430 3.504 -46.595 1.00 73.81 101 GLU A CA 1
ATOM 798 C C . GLU A 1 101 ? 31.712 2.555 -47.771 1.00 73.81 101 GLU A C 1
ATOM 800 O O . GLU A 1 101 ? 32.843 2.523 -48.243 1.00 73.81 101 GLU A O 1
ATOM 805 N N . ILE A 1 102 ? 30.727 1.779 -48.236 1.00 69.75 102 ILE A N 1
ATOM 806 C CA . ILE A 1 102 ? 30.902 0.834 -49.355 1.00 69.75 102 ILE A CA 1
ATOM 807 C C . ILE A 1 102 ? 30.762 1.520 -50.727 1.00 69.75 102 ILE A C 1
ATOM 809 O O . ILE A 1 102 ? 31.315 1.026 -51.707 1.00 69.75 102 ILE A O 1
ATOM 813 N N . ASP A 1 103 ? 30.055 2.651 -50.800 1.00 60.53 103 ASP A N 1
ATOM 814 C CA . ASP A 1 103 ? 29.774 3.381 -52.050 1.00 60.53 103 ASP A CA 1
ATOM 815 C C . ASP A 1 103 ? 30.849 4.443 -52.414 1.00 60.53 103 ASP A C 1
ATOM 817 O O . ASP A 1 103 ? 30.655 5.238 -53.337 1.00 60.53 103 ASP A O 1
ATOM 821 N N . VAL A 1 104 ? 31.984 4.475 -51.695 1.00 57.25 104 VAL A N 1
ATOM 822 C CA . VAL A 1 104 ? 33.145 5.377 -51.913 1.00 57.25 104 VAL A CA 1
ATOM 823 C C . VAL A 1 104 ? 34.370 4.583 -52.354 1.00 57.25 104 VAL A C 1
ATOM 825 O O . VAL A 1 104 ? 35.049 5.043 -53.302 1.00 57.25 104 VAL A O 1
#

pLDDT: mean 74.46, std 8.97, range [53.94, 91.38]

Solvent-accessible surface area (backbone atoms only — not comparable to full-atom values): 5618 Å² total; per-residue (Å²): 138,56,73,66,61,52,50,54,51,51,54,50,50,65,64,60,54,55,63,57,64,60,50,47,58,30,51,52,37,28,53,51,17,48,56,51,22,71,74,69,74,50,71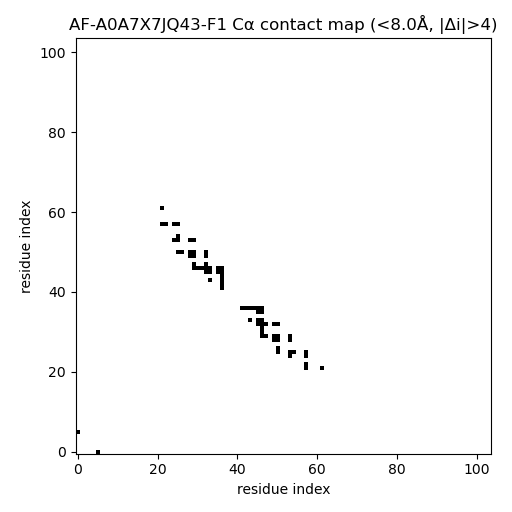,65,55,52,17,51,53,35,30,52,52,27,49,52,49,43,50,50,52,51,54,52,49,51,53,53,52,52,54,51,54,50,51,53,53,52,50,53,50,52,53,52,51,55,50,52,53,53,52,54,52,50,53,54,53,50,57,61,64,72,80,110

Secondary structure (DSSP, 8-state):
--HHHHHHHHHHHHHHTHHHHHHHHHHHHHHHHHHHHHHH---SHHHHHHHHHHHHHHHHHHHHHHHHHHHHHHHHHHHHHHHHHHHHHHHHHHHHHHHHHH--

Foldseek 3Di:
DDPVVVVVVVVVVVVVVVVCVLVVQLVVQLVVQVVVCVVPVPDSPSSVVSSVVSVVVSVVCVVVVVVVVVVVVVVVVVVVVVVVVVVVVVVVVVVVVVVVVVVD

Sequence (104 aa):
MNDSQRRELNDGMYRSSGSFELLLAPLLFGLLGLWLDGRVGTRPVFAVTLAVLAVLGAFCRQYFGYRHAMAQAAADRLQLRKAAEAARQRDLRRELQYDTEIDV

Radius of gyration: 27.44 Å; Cα contacts (8 Å, |Δi|>4): 37; chains: 1; bounding box: 55×32×83 Å

Mean predicted aligned error: 13.45 Å